Protein AF-A0A1C7GMS5-F1 (afdb_monomer)

Radius of gyration: 23.75 Å; Cα contacts (8 Å, |Δi|>4): 64; chains: 1; bounding box: 51×30×54 Å

pLDDT: mean 88.13, std 6.46, range [67.44, 95.44]

Foldseek 3Di:
DAADPLVPDDQVVQLVLLVVLLVCVVVVDQLVVNCVVRSHHSVVSVVSNVQCVVPNSVSSGDDDDDDDVPPPDPDDPVRVVVVVCCVVPHDVVVVVRDD

Nearest PDB structures (foldseek):
  8rkv-assembly1_R  TM=5.486E-01  e=3.198E-01  Scytonema hofmannii
  8ea4-assembly1_W  TM=5.906E-01  e=6.621E-01  Scytonema hofmannii
  7svw-assembly1_B  TM=5.305E-01  e=8.966E-01  [Scytonema hofmanni] UTEX 2349
  2w29-assembly1_B  TM=4.673E-01  e=5.874E+00  Mycobacterium tuberculosis H37Rv

Solvent-accessible surface area (backbone atoms only — not comparable to full-atom values): 6035 Å² total; per-residue (Å²): 134,82,65,65,62,68,86,78,48,54,61,70,56,43,26,51,51,46,49,50,51,46,51,43,48,75,71,68,51,50,50,66,58,45,20,73,75,65,31,38,54,40,69,60,48,50,50,53,44,54,42,29,76,74,54,42,74,65,54,39,53,61,77,83,82,75,80,59,90,89,55,96,60,92,63,53,75,65,57,50,49,53,52,52,51,44,65,74,74,51,60,57,63,84,74,74,42,79,134

Structure (mmCIF, N/CA/C/O backbone):
data_AF-A0A1C7GMS5-F1
#
_entry.id   AF-A0A1C7GMS5-F1
#
loop_
_atom_site.group_PDB
_atom_site.id
_atom_site.type_symbol
_atom_site.label_atom_id
_atom_site.label_alt_id
_atom_site.label_comp_id
_atom_site.label_asym_id
_atom_site.label_entity_id
_atom_site.label_seq_id
_atom_site.pdbx_PDB_ins_code
_atom_site.Cartn_x
_atom_site.Cartn_y
_atom_site.Cartn_z
_atom_site.occupancy
_atom_site.B_iso_or_equiv
_atom_site.auth_seq_id
_atom_site.auth_comp_id
_atom_site.auth_asym_id
_atom_site.auth_atom_id
_atom_site.pdbx_PDB_model_num
ATOM 1 N N . MET A 1 1 ? -14.749 -16.135 14.748 1.00 67.44 1 MET A N 1
ATOM 2 C CA . MET A 1 1 ? -15.033 -15.261 13.593 1.00 67.44 1 MET A CA 1
ATOM 3 C C . MET A 1 1 ? -13.860 -15.361 12.637 1.00 67.44 1 MET A C 1
ATOM 5 O O . MET A 1 1 ? -12.726 -15.338 13.105 1.00 67.44 1 MET A O 1
ATOM 9 N N . GLU A 1 2 ? -14.109 -15.545 11.346 1.00 79.50 2 GLU A N 1
ATOM 10 C CA . GLU A 1 2 ? -13.037 -15.540 10.350 1.00 79.50 2 GLU A CA 1
ATOM 11 C C . GLU A 1 2 ? -12.684 -14.090 10.001 1.00 79.50 2 GLU A C 1
ATOM 13 O O . GLU A 1 2 ? -13.565 -13.277 9.728 1.00 79.50 2 GLU A O 1
ATOM 18 N N . TYR A 1 3 ? -11.399 -13.748 10.086 1.00 88.31 3 TYR A N 1
ATOM 19 C CA . TYR A 1 3 ? -10.921 -12.389 9.848 1.00 88.31 3 TYR A CA 1
ATOM 20 C C . TYR A 1 3 ? -10.432 -12.229 8.420 1.00 88.31 3 TYR A C 1
ATOM 22 O O . TYR A 1 3 ? -9.700 -13.077 7.911 1.00 88.31 3 TYR A O 1
ATOM 30 N N . ILE A 1 4 ? -10.739 -11.084 7.816 1.00 87.75 4 ILE A N 1
ATOM 31 C CA . ILE A 1 4 ? -10.236 -10.767 6.483 1.00 87.75 4 ILE A CA 1
ATOM 32 C C . ILE A 1 4 ? -8.732 -10.483 6.567 1.00 87.75 4 ILE A C 1
ATOM 34 O O . ILE A 1 4 ? -8.298 -9.515 7.203 1.00 87.75 4 ILE A O 1
ATOM 38 N N . ASP A 1 5 ? -7.920 -11.292 5.884 1.00 86.25 5 ASP A N 1
ATOM 39 C CA . ASP A 1 5 ? -6.503 -10.983 5.695 1.00 86.25 5 ASP A CA 1
ATOM 40 C C . ASP A 1 5 ? -6.342 -9.931 4.591 1.00 86.25 5 ASP A C 1
ATOM 42 O O . ASP A 1 5 ? -6.283 -10.235 3.398 1.00 86.25 5 ASP A O 1
ATOM 46 N N . LEU A 1 6 ? -6.224 -8.670 5.009 1.00 84.75 6 LEU A N 1
ATOM 47 C CA . LEU A 1 6 ? -6.054 -7.519 4.118 1.00 84.75 6 LEU A CA 1
ATOM 48 C C . LEU A 1 6 ? -4.840 -7.621 3.178 1.00 84.75 6 LEU A C 1
ATOM 50 O O . LEU A 1 6 ? -4.774 -6.874 2.205 1.00 84.75 6 LEU A O 1
ATOM 54 N N . ARG A 1 7 ? -3.866 -8.497 3.463 1.00 81.25 7 ARG A N 1
ATOM 55 C CA . ARG A 1 7 ? -2.668 -8.694 2.626 1.00 81.25 7 ARG A CA 1
ATOM 56 C C . ARG A 1 7 ? -2.951 -9.513 1.370 1.00 81.25 7 ARG A C 1
ATOM 58 O O . ARG A 1 7 ? -2.180 -9.431 0.423 1.00 81.25 7 ARG A O 1
ATOM 65 N N . LYS A 1 8 ? -4.026 -10.304 1.375 1.00 86.25 8 LYS A N 1
ATOM 66 C CA . LYS A 1 8 ? -4.421 -11.165 0.250 1.00 86.25 8 LYS A CA 1
ATOM 67 C C . LYS A 1 8 ? -5.389 -10.479 -0.717 1.00 86.25 8 LYS A C 1
ATOM 69 O O . LYS A 1 8 ? -5.683 -11.029 -1.772 1.00 86.25 8 LYS A O 1
ATOM 74 N N . LEU A 1 9 ? -5.892 -9.301 -0.354 1.00 85.25 9 LEU A N 1
ATOM 75 C CA . LEU A 1 9 ? -6.868 -8.563 -1.147 1.00 85.25 9 LEU A CA 1
ATOM 76 C C . LEU A 1 9 ? -6.224 -7.852 -2.332 1.00 85.25 9 LEU A C 1
ATOM 78 O O . LEU A 1 9 ? -5.086 -7.380 -2.257 1.00 85.25 9 LEU A O 1
ATOM 82 N N . LYS A 1 10 ? -6.998 -7.686 -3.406 1.00 86.38 10 LYS A N 1
ATOM 83 C CA . LYS A 1 10 ? -6.594 -6.832 -4.523 1.00 86.38 10 LYS A CA 1
ATOM 84 C C . LYS A 1 10 ? -6.553 -5.371 -4.070 1.00 86.38 10 LYS A C 1
ATOM 86 O O . LYS A 1 10 ? -7.251 -4.947 -3.149 1.00 86.38 10 LYS A O 1
ATOM 91 N N . SER A 1 11 ? -5.755 -4.567 -4.766 1.00 82.62 11 SER A N 1
ATOM 92 C CA . SER A 1 11 ? -5.551 -3.142 -4.469 1.00 82.62 11 SER A CA 1
ATOM 93 C C . SER A 1 11 ? -6.868 -2.352 -4.355 1.00 82.62 11 SER A C 1
ATOM 95 O O . SER A 1 11 ? -7.037 -1.562 -3.423 1.00 82.62 11 SER A O 1
ATOM 97 N N . GLY A 1 12 ? -7.824 -2.603 -5.256 1.00 85.25 12 GLY A N 1
ATOM 98 C CA . GLY A 1 12 ? -9.151 -1.977 -5.237 1.00 85.25 12 GLY A CA 1
ATOM 99 C C . GLY A 1 12 ? -10.001 -2.370 -4.023 1.00 85.25 12 GLY A C 1
ATOM 100 O O . GLY A 1 12 ? -10.579 -1.5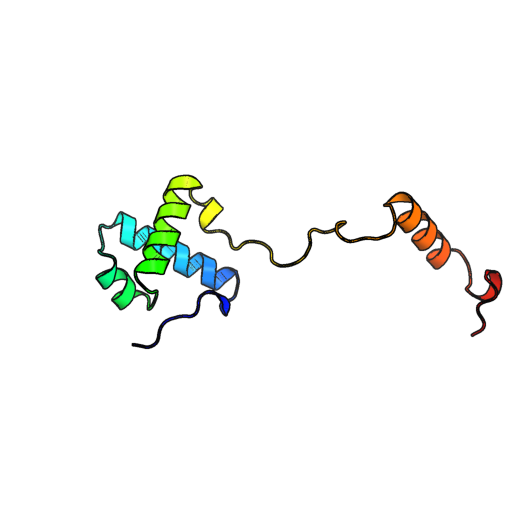00 -3.37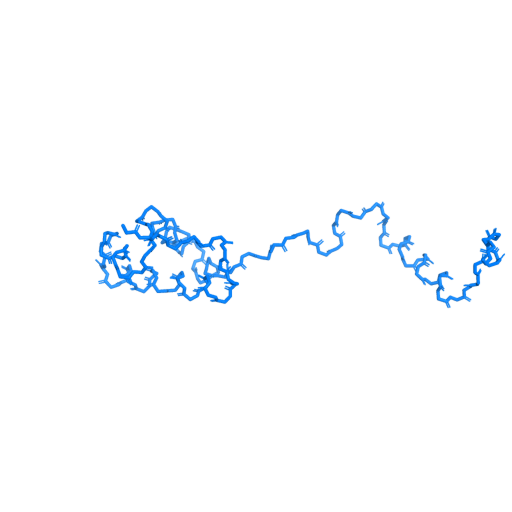2 1.00 85.25 12 GLY A O 1
ATOM 101 N N . GLU A 1 13 ? -10.017 -3.655 -3.671 1.00 89.06 13 GLU A N 1
ATOM 102 C CA . GLU A 1 13 ? -10.764 -4.190 -2.522 1.00 89.06 13 GLU A CA 1
ATOM 103 C C . GLU A 1 13 ? -10.200 -3.643 -1.205 1.00 89.06 13 GLU A C 1
ATOM 105 O O . GLU A 1 13 ? -10.939 -3.159 -0.346 1.00 89.06 13 GLU A O 1
ATOM 110 N N . LEU A 1 14 ? -8.870 -3.613 -1.074 1.00 90.25 14 LEU A N 1
ATOM 111 C CA . LEU A 1 14 ? -8.193 -3.060 0.097 1.00 90.25 14 LEU A CA 1
ATOM 112 C C . LEU A 1 14 ? -8.538 -1.579 0.311 1.00 90.25 14 LEU A C 1
ATOM 114 O O . LEU A 1 14 ? -8.782 -1.150 1.442 1.00 90.25 14 LEU A O 1
ATOM 118 N N . LYS A 1 15 ? -8.589 -0.794 -0.771 1.00 91.81 15 LYS A N 1
ATOM 119 C CA . LYS A 1 15 ? -8.986 0.619 -0.732 1.00 91.81 15 LYS A CA 1
ATOM 120 C C . LYS A 1 15 ? -10.432 0.791 -0.269 1.00 91.81 15 LYS A C 1
ATOM 122 O O . LYS A 1 15 ? -10.712 1.672 0.547 1.00 91.81 15 LYS A O 1
ATOM 127 N N . GLN A 1 16 ? -11.346 -0.043 -0.763 1.00 92.75 16 GLN A N 1
ATOM 128 C CA . GLN A 1 16 ? -12.752 -0.014 -0.357 1.00 92.75 16 GLN A CA 1
ATOM 129 C C . GLN A 1 16 ? -12.922 -0.346 1.127 1.00 92.75 16 GLN A C 1
ATOM 131 O O . GLN A 1 16 ? -13.578 0.416 1.839 1.00 92.75 16 GLN A O 1
ATOM 136 N N . ILE A 1 17 ? -12.261 -1.395 1.627 1.00 92.75 17 ILE A N 1
ATOM 137 C CA . ILE A 1 17 ? -12.321 -1.750 3.052 1.00 92.75 17 ILE A CA 1
ATOM 138 C C . ILE A 1 17 ? -11.760 -0.623 3.925 1.00 92.75 17 ILE A C 1
ATOM 140 O O . ILE A 1 17 ? -12.388 -0.230 4.909 1.00 92.75 17 ILE A O 1
ATOM 144 N N . ARG A 1 18 ? -10.615 -0.030 3.556 1.00 93.31 18 ARG A N 1
ATOM 145 C CA . ARG A 1 18 ? -10.053 1.114 4.298 1.00 93.31 18 ARG A CA 1
ATOM 146 C C . ARG A 1 18 ? -11.022 2.298 4.344 1.00 93.31 18 ARG A C 1
ATOM 148 O O . ARG A 1 18 ? -11.201 2.893 5.406 1.00 93.31 18 ARG A O 1
ATOM 155 N N . ARG A 1 19 ? -11.689 2.614 3.226 1.00 94.81 19 ARG A N 1
ATOM 156 C CA . ARG A 1 19 ? -12.741 3.646 3.171 1.00 94.81 19 ARG A CA 1
ATOM 157 C C . ARG A 1 19 ? -13.916 3.314 4.088 1.00 94.81 19 ARG A C 1
ATOM 159 O O . ARG A 1 19 ? -14.391 4.199 4.797 1.00 94.81 19 ARG A O 1
ATOM 166 N N . GLN A 1 20 ? -14.364 2.060 4.106 1.00 94.56 20 GLN A N 1
ATOM 167 C CA . GLN A 1 20 ? -15.462 1.614 4.963 1.00 94.56 20 GLN A CA 1
ATOM 168 C C . GLN A 1 20 ? -15.113 1.765 6.448 1.00 94.56 20 GLN A C 1
ATOM 170 O O . GLN A 1 20 ? -15.901 2.340 7.197 1.00 94.56 20 GLN A O 1
ATOM 175 N N . VAL A 1 21 ? -13.911 1.348 6.857 1.00 94.94 21 VAL A N 1
ATOM 176 C CA . VAL A 1 21 ? -13.406 1.519 8.230 1.00 94.94 21 VAL A CA 1
ATOM 177 C C . VAL A 1 21 ? -13.371 2.996 8.630 1.00 94.94 21 VAL A C 1
ATOM 179 O O . VAL A 1 21 ? -13.861 3.357 9.700 1.00 94.94 21 VAL A O 1
ATOM 182 N N . VAL A 1 22 ? -12.843 3.871 7.766 1.00 95.44 22 VAL A N 1
ATOM 183 C CA . VAL A 1 22 ? -12.798 5.321 8.028 1.00 95.44 22 VAL A CA 1
ATOM 184 C C . VAL A 1 22 ? -14.200 5.912 8.142 1.00 95.44 22 VAL A C 1
ATOM 186 O O . VAL A 1 22 ? -14.450 6.702 9.052 1.00 95.44 22 VAL A O 1
ATOM 189 N N . ARG A 1 23 ? -15.132 5.519 7.267 1.00 95.44 23 ARG A N 1
ATOM 190 C CA . ARG A 1 23 ? -16.527 5.972 7.331 1.00 95.44 23 ARG A CA 1
ATOM 191 C C . ARG A 1 23 ? -17.172 5.576 8.657 1.00 95.44 23 ARG A C 1
ATOM 193 O O . ARG A 1 23 ? -17.748 6.429 9.322 1.00 95.44 23 ARG A O 1
ATOM 200 N N . LEU A 1 24 ? -17.021 4.319 9.071 1.00 95.44 24 LEU A N 1
ATOM 201 C CA . LEU A 1 24 ? -17.567 3.832 10.340 1.00 95.44 24 LEU A CA 1
ATOM 202 C C . LEU A 1 24 ? -16.947 4.556 11.544 1.00 95.44 24 LEU A C 1
ATOM 204 O O . LEU A 1 24 ? -17.666 4.924 12.470 1.00 95.44 24 LEU A O 1
ATOM 208 N N . LYS A 1 25 ? -15.640 4.846 11.509 1.00 94.44 25 LYS A N 1
ATOM 209 C CA . LYS A 1 25 ? -14.989 5.662 12.545 1.00 94.44 25 LYS A CA 1
ATOM 210 C C . LYS A 1 25 ? -15.513 7.092 12.602 1.00 94.44 25 LYS A C 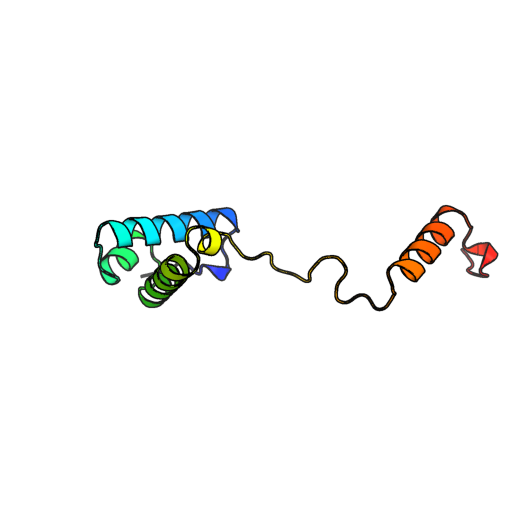1
ATOM 212 O O . LYS A 1 25 ? -15.747 7.590 13.698 1.00 94.44 25 LYS A O 1
ATOM 217 N N . LYS A 1 26 ? -15.746 7.736 11.454 1.00 94.31 26 LYS A N 1
ATOM 218 C CA . LYS A 1 26 ? -16.372 9.069 11.397 1.00 94.31 26 LYS A CA 1
ATOM 219 C C . LYS A 1 26 ? -17.801 9.067 11.945 1.00 94.31 26 LYS A C 1
ATOM 221 O O . LYS A 1 26 ? -18.211 10.054 12.537 1.00 94.31 26 LYS A O 1
ATOM 226 N N . MET A 1 27 ? -18.527 7.958 11.799 1.00 94.50 27 MET A N 1
ATOM 227 C CA . MET A 1 27 ? -19.857 7.757 12.392 1.00 94.50 27 MET A CA 1
ATOM 228 C C . MET A 1 27 ? -19.820 7.443 13.901 1.00 94.50 27 MET A C 1
ATOM 230 O O . MET A 1 27 ? -20.861 7.169 14.486 1.00 94.50 27 MET A O 1
ATOM 234 N N . GLY A 1 28 ? -18.642 7.438 14.535 1.00 93.19 28 GLY A N 1
ATOM 235 C CA . GLY A 1 28 ? -18.499 7.192 15.971 1.00 93.19 28 GLY A CA 1
ATOM 236 C C . GLY A 1 28 ? -18.527 5.718 16.381 1.00 93.19 28 GLY A C 1
ATOM 237 O O . GLY A 1 28 ? -18.565 5.427 17.573 1.00 93.19 28 GLY A O 1
ATOM 238 N N . LYS A 1 29 ? -18.471 4.773 15.430 1.00 94.19 29 LYS A N 1
ATOM 239 C CA . LYS A 1 29 ? -18.488 3.338 15.747 1.00 94.19 29 LYS A CA 1
ATOM 240 C C . LYS A 1 29 ? -17.231 2.905 16.507 1.00 94.19 29 LYS A C 1
ATOM 242 O O . LYS A 1 29 ? -16.089 3.281 16.191 1.00 94.19 29 LYS A O 1
ATOM 247 N N . THR A 1 30 ? -17.441 2.067 17.514 1.00 93.12 30 THR A N 1
ATOM 248 C CA . THR A 1 30 ? -16.376 1.465 18.312 1.00 93.12 30 THR A CA 1
ATOM 249 C C . THR A 1 30 ? -15.563 0.474 17.477 1.00 93.12 30 THR A C 1
ATOM 251 O O . THR A 1 30 ? -15.970 0.027 16.407 1.00 93.12 30 THR A O 1
ATOM 254 N N . GLY A 1 31 ? -14.360 0.136 17.948 1.00 89.81 31 GLY A N 1
ATOM 255 C CA . GLY A 1 31 ? -13.513 -0.843 17.260 1.00 89.81 31 GLY A CA 1
ATOM 256 C C . GLY A 1 31 ? -14.164 -2.223 17.132 1.00 89.81 31 GLY A C 1
ATOM 257 O O . GLY A 1 31 ? -14.044 -2.838 16.080 1.00 89.81 31 GLY A O 1
ATOM 258 N N . LYS A 1 32 ? -14.897 -2.653 18.167 1.00 90.88 32 LYS A N 1
ATOM 259 C CA . LYS A 1 32 ? -15.622 -3.930 18.187 1.00 90.88 32 LYS A CA 1
ATOM 260 C C . LYS A 1 32 ? -16.770 -3.960 17.179 1.00 90.88 32 LYS A C 1
ATOM 262 O O . LYS A 1 32 ? -16.866 -4.909 16.418 1.00 90.88 32 LYS A O 1
ATOM 267 N N . GLU A 1 33 ? -17.573 -2.897 17.104 1.00 91.50 33 GLU A N 1
ATOM 268 C CA . GLU A 1 33 ? -18.645 -2.806 16.098 1.00 91.50 33 GLU A CA 1
ATOM 269 C C . GLU A 1 33 ? -18.085 -2.823 14.670 1.00 91.50 33 GLU A C 1
ATOM 271 O O . GLU A 1 33 ? -18.661 -3.431 13.776 1.00 91.50 33 GLU A O 1
ATOM 276 N N . ILE A 1 34 ? -16.949 -2.160 14.431 1.00 92.25 34 ILE A N 1
ATOM 277 C CA . ILE A 1 34 ? -16.301 -2.176 13.112 1.00 92.25 34 ILE A CA 1
ATOM 278 C C . ILE A 1 34 ? -15.808 -3.582 12.773 1.00 92.25 34 ILE A C 1
ATOM 280 O O . ILE A 1 34 ? -15.957 -4.016 11.631 1.00 92.25 34 ILE A O 1
ATOM 284 N N . GLU A 1 35 ? -15.229 -4.282 13.744 1.00 93.12 35 GLU A N 1
ATOM 285 C CA . GLU A 1 35 ? -14.776 -5.661 13.581 1.00 93.12 35 GLU A CA 1
ATOM 286 C C . GLU A 1 35 ? -15.932 -6.595 13.227 1.00 93.12 35 GLU A C 1
ATOM 288 O O . GLU A 1 35 ? -15.818 -7.361 12.274 1.00 93.12 35 GLU A O 1
ATOM 293 N N . GLU A 1 36 ? -17.071 -6.449 13.899 1.00 90.56 36 GLU A N 1
ATOM 294 C CA . GLU A 1 36 ? -18.275 -7.228 13.621 1.00 90.56 36 GLU A CA 1
ATOM 295 C C . GLU A 1 36 ? -18.871 -6.923 12.235 1.00 90.56 36 GLU A C 1
ATOM 297 O O . GLU A 1 36 ? -19.251 -7.831 11.501 1.00 90.56 36 GLU A O 1
ATOM 302 N N . LEU A 1 37 ? -18.888 -5.647 11.833 1.00 90.56 37 LEU A N 1
ATOM 303 C CA . LEU A 1 37 ? -19.470 -5.204 10.560 1.00 90.56 37 LEU A CA 1
ATOM 304 C C . LEU A 1 37 ? -18.590 -5.471 9.333 1.00 90.56 37 LEU A C 1
ATOM 306 O O . LEU A 1 37 ? -19.102 -5.542 8.217 1.00 90.56 37 LEU A O 1
ATOM 310 N N . THR A 1 38 ? -17.268 -5.516 9.503 1.00 89.06 38 THR A N 1
ATOM 311 C CA . THR A 1 38 ? -16.317 -5.561 8.375 1.00 89.06 38 THR A CA 1
ATOM 312 C C . THR A 1 38 ? -15.414 -6.787 8.377 1.00 89.06 38 THR A C 1
ATOM 314 O O . THR A 1 38 ? -14.702 -6.998 7.401 1.00 89.06 38 THR A O 1
ATOM 317 N N . GLY A 1 39 ? -15.375 -7.567 9.461 1.00 90.38 39 GLY A N 1
ATOM 318 C CA . GLY A 1 39 ? -14.422 -8.669 9.626 1.00 90.38 39 GLY A CA 1
ATOM 319 C C . GLY A 1 39 ? -12.962 -8.211 9.758 1.00 90.38 39 GLY A C 1
ATOM 320 O O . GLY A 1 39 ? -12.043 -9.035 9.730 1.00 90.38 39 GLY A O 1
ATOM 321 N N . VAL A 1 40 ? -12.715 -6.900 9.885 1.00 91.88 40 VAL A N 1
ATOM 322 C CA . VAL A 1 40 ? -11.384 -6.324 10.103 1.00 91.88 40 VAL A CA 1
ATOM 323 C C . VAL A 1 40 ? -11.123 -6.225 11.597 1.00 91.88 40 VAL A C 1
ATOM 325 O O . VAL A 1 40 ? -11.815 -5.496 12.300 1.00 91.88 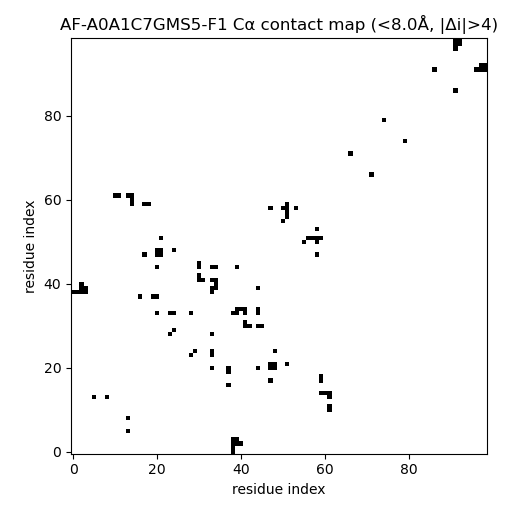40 VAL A O 1
ATOM 328 N N . ARG A 1 41 ? -10.063 -6.883 12.074 1.00 92.75 41 ARG A N 1
ATOM 329 C CA . ARG A 1 41 ? -9.636 -6.809 13.481 1.00 92.75 41 ARG A CA 1
ATOM 330 C C . ARG A 1 41 ? -9.560 -5.365 13.984 1.00 92.75 41 ARG A C 1
ATOM 332 O O . ARG A 1 41 ? -8.990 -4.502 13.309 1.00 92.75 41 ARG A O 1
ATOM 339 N N . GLN A 1 42 ? -10.027 -5.122 15.207 1.00 92.69 42 GLN A N 1
ATOM 340 C CA . GLN A 1 42 ? -10.014 -3.809 15.855 1.00 92.69 42 GLN A CA 1
ATOM 341 C C . GLN A 1 42 ? -8.637 -3.128 15.812 1.00 92.69 42 GLN A C 1
ATOM 343 O O . GLN A 1 42 ? -8.554 -1.912 15.594 1.00 92.69 42 GLN A O 1
ATOM 348 N N . SER A 1 43 ? -7.556 -3.883 16.039 1.00 92.06 43 SER A N 1
ATOM 349 C CA . SER A 1 43 ? -6.185 -3.358 15.991 1.00 92.06 43 SER A CA 1
ATOM 350 C C . SER A 1 43 ? -5.884 -2.758 14.619 1.00 92.06 43 SER A C 1
ATOM 352 O O . SER A 1 43 ? -5.480 -1.600 14.507 1.00 92.06 43 SER A O 1
ATOM 354 N N . ARG A 1 44 ? -6.221 -3.496 13.560 1.00 92.19 44 ARG A N 1
ATOM 355 C CA . ARG A 1 44 ? -6.018 -3.071 12.178 1.00 92.19 44 ARG A CA 1
ATOM 356 C C . ARG A 1 44 ? -6.920 -1.904 11.786 1.00 92.19 44 ARG A C 1
ATOM 358 O O . ARG A 1 44 ? -6.471 -0.992 11.095 1.00 92.19 44 ARG A O 1
ATOM 365 N N . ALA A 1 45 ? -8.165 -1.888 12.256 1.00 93.31 45 ALA A N 1
ATOM 366 C CA . ALA A 1 45 ? -9.064 -0.753 12.061 1.00 93.31 45 ALA A CA 1
ATOM 367 C C . ALA A 1 45 ? -8.515 0.531 12.715 1.00 93.31 45 ALA A C 1
ATOM 369 O O . ALA A 1 45 ? -8.591 1.614 12.130 1.00 93.31 45 ALA A O 1
ATOM 370 N N . SER A 1 46 ? -7.910 0.410 13.900 1.00 93.38 46 SER A N 1
ATOM 371 C CA . SER A 1 46 ? -7.261 1.525 14.604 1.00 93.38 46 SER A CA 1
ATOM 372 C C . SER A 1 46 ? -6.025 2.042 13.863 1.00 93.38 46 SER A C 1
ATOM 374 O O . SER A 1 46 ? -5.844 3.252 13.749 1.00 93.38 46 SER A O 1
ATOM 376 N N . GLU A 1 47 ? -5.207 1.153 13.297 1.00 93.69 47 GLU A N 1
ATOM 377 C CA . GLU A 1 47 ? -4.065 1.537 12.454 1.00 93.69 47 GLU A CA 1
ATOM 378 C C . GLU A 1 47 ? -4.505 2.307 11.203 1.00 93.69 47 GLU A C 1
ATOM 380 O O . GLU A 1 47 ? -3.939 3.357 10.896 1.00 93.69 47 GLU A O 1
ATOM 385 N N . ILE A 1 48 ? -5.541 1.820 10.505 1.00 93.12 48 ILE A N 1
ATOM 386 C CA . ILE A 1 48 ? -6.113 2.493 9.327 1.00 93.12 48 ILE A CA 1
ATOM 387 C C . ILE A 1 48 ? -6.598 3.896 9.705 1.00 93.12 48 ILE A C 1
ATOM 389 O O . ILE A 1 48 ? -6.322 4.858 8.990 1.00 93.12 48 ILE A O 1
ATOM 393 N N . TRP A 1 49 ? -7.281 4.028 10.844 1.00 95.00 49 TRP A N 1
ATOM 394 C CA . TRP A 1 49 ? -7.760 5.317 11.337 1.00 95.00 49 TRP A CA 1
ATOM 395 C C . TRP A 1 49 ? -6.620 6.289 11.653 1.00 95.00 49 TRP A C 1
ATOM 397 O O . TRP A 1 49 ? -6.672 7.454 11.265 1.00 95.00 49 TRP A O 1
ATOM 407 N N . THR A 1 50 ? -5.570 5.823 12.327 1.00 95.12 50 THR A N 1
ATOM 408 C CA . THR A 1 50 ? -4.400 6.652 12.641 1.00 95.12 50 THR A CA 1
ATOM 409 C C . THR A 1 50 ? -3.664 7.089 11.375 1.00 95.12 50 THR A C 1
ATOM 411 O O . THR A 1 50 ? -3.317 8.263 11.255 1.00 95.12 50 THR A O 1
ATOM 414 N N . ALA A 1 51 ? -3.490 6.192 10.400 1.00 93.25 51 ALA A N 1
ATOM 415 C CA . ALA A 1 51 ? -2.905 6.535 9.105 1.00 93.25 51 ALA A CA 1
ATOM 416 C C . ALA A 1 51 ? -3.754 7.576 8.355 1.00 93.25 51 ALA A C 1
ATOM 418 O O . ALA A 1 51 ? -3.213 8.553 7.840 1.00 93.25 51 ALA A O 1
ATOM 419 N N . TYR A 1 52 ? -5.083 7.420 8.364 1.00 94.69 52 TYR A N 1
ATOM 420 C CA . TYR A 1 52 ? -6.008 8.391 7.776 1.00 94.69 52 TYR A CA 1
ATOM 421 C C . TYR A 1 52 ? -5.917 9.766 8.446 1.00 94.69 52 TYR A C 1
ATOM 423 O O . TYR A 1 52 ? -5.874 10.778 7.756 1.00 94.69 52 TYR A O 1
ATOM 431 N N . LYS A 1 53 ? -5.823 9.831 9.779 1.00 94.50 53 LY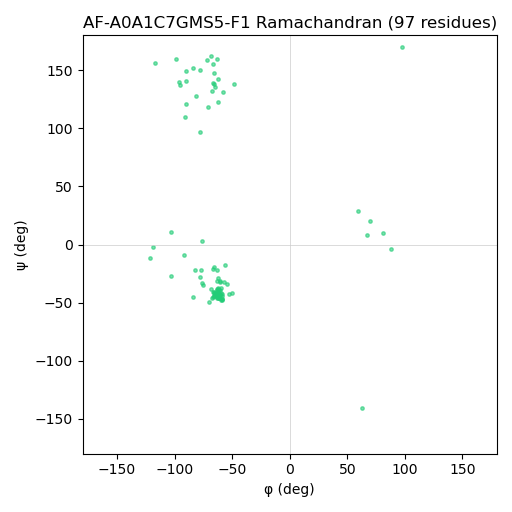S A N 1
ATOM 432 C CA . LYS A 1 53 ? -5.642 11.110 10.487 1.00 94.50 53 LYS A CA 1
ATOM 433 C C . LYS A 1 53 ? -4.336 11.822 10.116 1.00 94.50 53 LYS A C 1
ATOM 435 O O . LYS A 1 53 ? -4.290 13.043 10.181 1.00 94.50 53 LYS A O 1
ATOM 440 N N . ARG A 1 54 ? -3.289 11.076 9.746 1.00 93.69 54 ARG A N 1
ATOM 441 C CA . ARG A 1 54 ? -1.975 11.631 9.385 1.00 93.69 54 ARG A CA 1
ATOM 442 C C . ARG A 1 54 ? -1.897 12.088 7.928 1.00 93.69 54 ARG A C 1
ATOM 444 O O . ARG A 1 54 ? -1.342 13.142 7.654 1.00 93.69 54 ARG A O 1
ATOM 451 N N . GLU A 1 55 ? -2.398 11.280 6.997 1.00 92.00 55 GLU A N 1
ATOM 452 C CA . GLU A 1 55 ? -2.162 11.461 5.551 1.00 92.00 55 GLU A CA 1
ATOM 453 C C . GLU A 1 55 ? -3.454 11.701 4.747 1.00 92.00 55 GLU A C 1
ATOM 455 O O . GLU A 1 55 ? -3.407 11.892 3.529 1.00 92.00 55 GLU A O 1
ATOM 460 N N . GLY A 1 56 ? -4.616 11.686 5.404 1.00 92.56 56 GLY A N 1
ATOM 461 C CA . GLY A 1 56 ? -5.921 11.831 4.766 1.00 92.56 56 GLY A CA 1
ATOM 462 C C . GLY A 1 56 ? -6.218 10.695 3.789 1.00 92.56 56 GLY A C 1
ATOM 463 O O . GLY A 1 56 ? -5.879 9.531 4.024 1.00 92.56 56 GLY A O 1
ATOM 464 N N . ASP A 1 57 ? -6.838 11.030 2.658 1.00 89.81 57 ASP A N 1
ATOM 465 C CA . ASP A 1 57 ? -7.221 10.047 1.638 1.00 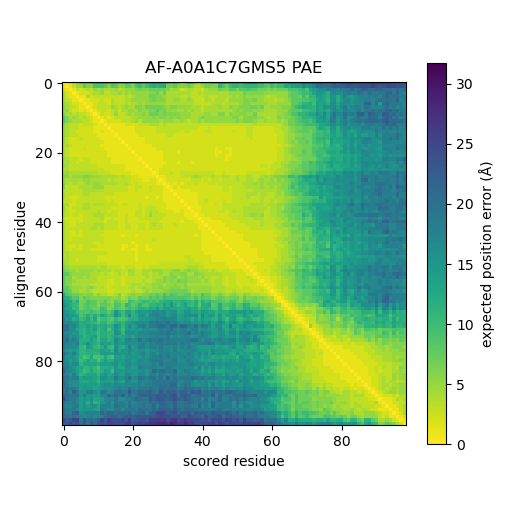89.81 57 ASP A CA 1
ATOM 466 C C . ASP A 1 57 ? -6.025 9.324 1.002 1.00 89.81 57 ASP A C 1
ATOM 468 O O . ASP A 1 57 ? -6.176 8.192 0.540 1.00 89.81 57 ASP A O 1
ATOM 472 N N . LYS A 1 58 ? -4.816 9.906 1.057 1.00 88.62 58 LYS A N 1
ATOM 473 C CA . LYS A 1 58 ? -3.592 9.250 0.566 1.00 88.62 58 LYS A CA 1
ATOM 474 C C . LYS A 1 58 ? -3.302 7.940 1.308 1.00 88.62 58 LYS A C 1
ATOM 476 O O . LYS A 1 58 ? -2.825 6.995 0.687 1.00 88.62 58 LYS A O 1
ATOM 481 N N . ALA A 1 59 ? -3.667 7.833 2.591 1.00 87.56 59 ALA A N 1
ATOM 482 C CA . ALA A 1 59 ? -3.512 6.597 3.369 1.00 87.56 59 ALA A CA 1
ATOM 483 C C . ALA A 1 59 ? -4.414 5.447 2.879 1.00 87.56 59 ALA A C 1
ATOM 485 O O . ALA A 1 59 ? -4.168 4.270 3.170 1.00 87.56 59 ALA A O 1
ATOM 486 N N . LEU A 1 60 ? -5.493 5.773 2.164 1.00 87.94 60 LEU A N 1
ATOM 487 C CA . LEU A 1 60 ? -6.446 4.789 1.657 1.00 87.94 60 LEU A CA 1
ATOM 488 C C . LEU A 1 60 ? -5.952 4.153 0.364 1.00 87.94 60 LEU A C 1
ATOM 490 O O . LEU A 1 60 ? -6.364 3.035 0.050 1.00 87.94 60 LEU A O 1
ATOM 494 N N . GLU A 1 61 ? -5.042 4.822 -0.345 1.00 87.12 61 GLU A N 1
ATOM 495 C CA . GLU A 1 61 ? -4.424 4.249 -1.526 1.00 87.12 61 GLU A CA 1
ATOM 496 C C . GLU A 1 61 ? -3.524 3.062 -1.137 1.00 87.12 61 GLU A C 1
ATOM 498 O O . GLU A 1 61 ? -2.724 3.127 -0.191 1.00 87.12 61 GLU A O 1
ATOM 503 N N . PRO A 1 62 ? -3.652 1.929 -1.839 1.00 81.88 62 PRO A N 1
ATOM 504 C CA . PRO A 1 62 ? -2.731 0.821 -1.681 1.00 81.88 62 PRO A CA 1
ATOM 505 C C . PRO A 1 62 ? 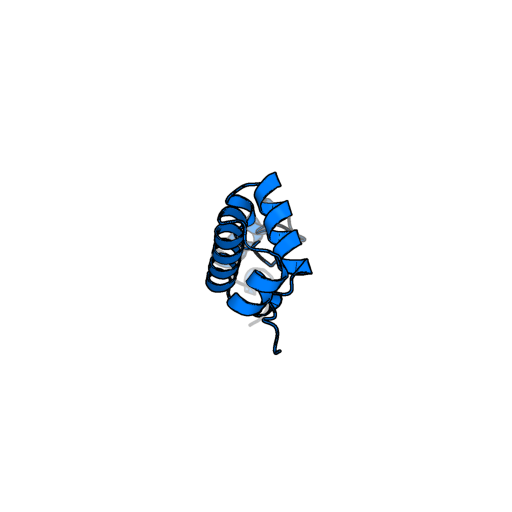-1.342 1.265 -2.152 1.00 81.88 62 PRO A C 1
ATOM 507 O O . PRO A 1 62 ? -1.193 1.898 -3.199 1.00 81.88 62 PRO A O 1
ATOM 510 N N . LYS A 1 63 ? -0.305 0.924 -1.380 1.00 78.38 63 LYS A N 1
ATOM 511 C CA . LYS A 1 63 ? 1.073 1.169 -1.813 1.00 78.38 63 LYS A CA 1
ATOM 512 C C . LYS A 1 63 ? 1.364 0.285 -3.023 1.00 78.38 63 LYS A C 1
ATOM 514 O O . LYS A 1 63 ? 0.967 -0.879 -3.047 1.00 78.38 63 LYS A O 1
ATOM 519 N N . LYS A 1 64 ? 2.067 0.831 -4.019 1.00 74.00 64 LYS A N 1
ATOM 520 C CA . LYS A 1 64 ? 2.608 0.010 -5.105 1.00 74.00 64 LYS A CA 1
ATOM 521 C C . LYS A 1 64 ? 3.606 -0.972 -4.494 1.00 74.00 64 LYS A C 1
ATOM 523 O O . LYS A 1 64 ? 4.529 -0.556 -3.800 1.00 74.00 64 LYS A O 1
ATOM 528 N N . HIS A 1 65 ? 3.365 -2.257 -4.714 1.00 68.75 65 HIS A N 1
ATOM 529 C CA . HIS A 1 65 ? 4.302 -3.314 -4.362 1.00 68.75 65 HIS A CA 1
ATOM 530 C C . HIS A 1 65 ? 5.342 -3.469 -5.478 1.00 68.75 65 HIS A C 1
ATOM 532 O O . HIS A 1 65 ? 5.043 -3.198 -6.641 1.00 68.75 65 HIS A O 1
ATOM 538 N N . GLY A 1 66 ? 6.542 -3.920 -5.113 1.00 74.50 66 GLY A N 1
ATOM 539 C CA . GLY A 1 66 ? 7.670 -4.089 -6.030 1.00 74.50 66 GLY A CA 1
ATOM 540 C C . GLY A 1 66 ? 8.654 -2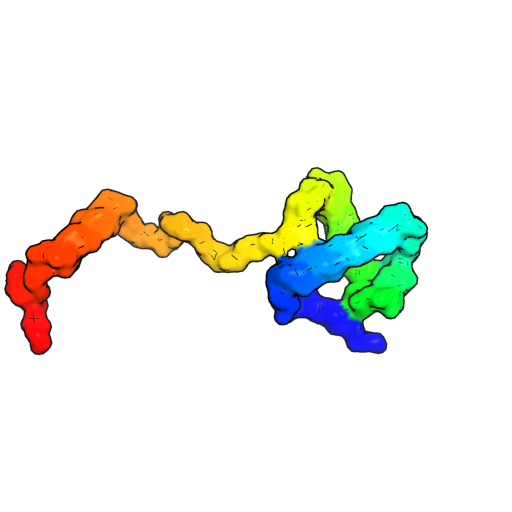.921 -6.007 1.00 74.50 66 GLY A C 1
ATOM 541 O O . GLY A 1 66 ? 8.406 -1.879 -5.396 1.00 74.50 66 GLY A O 1
ATOM 542 N N . PHE A 1 67 ? 9.796 -3.128 -6.661 1.00 74.38 67 PHE A N 1
ATOM 543 C CA . PHE A 1 67 ? 10.816 -2.098 -6.809 1.00 74.38 67 PHE A CA 1
ATOM 544 C C . PHE A 1 67 ? 10.298 -0.939 -7.660 1.00 74.38 67 PHE A C 1
ATOM 546 O O . PHE A 1 67 ? 9.467 -1.109 -8.559 1.00 74.38 67 PHE A O 1
ATOM 553 N N . GLN A 1 68 ? 10.775 0.264 -7.353 1.00 77.62 68 GLN A N 1
ATOM 554 C CA . GLN A 1 68 ? 10.502 1.416 -8.197 1.00 77.62 68 GLN A CA 1
ATOM 555 C C . GLN A 1 68 ? 11.117 1.172 -9.581 1.00 77.62 68 GLN A C 1
ATOM 557 O O . GLN A 1 68 ? 12.185 0.580 -9.713 1.00 77.62 68 GLN A O 1
ATOM 562 N N . LYS A 1 69 ? 10.429 1.605 -10.643 1.00 75.25 69 LYS A N 1
ATOM 563 C CA . LYS A 1 69 ? 10.995 1.510 -11.994 1.00 75.25 69 LYS A CA 1
ATOM 564 C C . LYS A 1 69 ? 12.315 2.281 -12.030 1.00 75.25 69 LYS A C 1
ATOM 566 O O . LYS A 1 69 ? 12.347 3.424 -11.585 1.00 75.25 69 LYS A O 1
ATOM 571 N N . GLY A 1 70 ? 13.365 1.661 -12.561 1.00 73.31 70 GLY A N 1
ATOM 572 C CA . GLY A 1 70 ? 14.693 2.272 -12.619 1.00 73.31 70 GLY A CA 1
ATOM 573 C C . GLY A 1 70 ? 15.561 2.041 -11.379 1.00 73.31 70 GLY A C 1
ATOM 574 O O . GLY A 1 70 ? 16.715 2.447 -11.393 1.00 73.31 70 GLY A O 1
ATOM 575 N N . THR A 1 71 ? 15.052 1.397 -10.321 1.00 75.00 71 THR A N 1
ATOM 576 C CA . THR A 1 71 ? 15.868 1.026 -9.154 1.00 75.00 71 THR A CA 1
ATOM 577 C C . THR A 1 71 ? 16.303 -0.437 -9.218 1.00 75.00 71 THR A C 1
ATOM 579 O O . THR A 1 71 ? 15.712 -1.237 -9.940 1.00 75.00 71 THR A O 1
ATOM 582 N N . HIS A 1 72 ? 17.359 -0.783 -8.471 1.00 80.06 72 HIS A N 1
ATOM 583 C CA . HIS A 1 72 ? 17.985 -2.117 -8.485 1.00 80.06 72 HIS A CA 1
ATOM 584 C C . HIS A 1 72 ? 18.511 -2.558 -9.861 1.00 80.06 72 HIS A C 1
ATOM 586 O O . HIS A 1 72 ? 18.573 -3.750 -10.154 1.00 80.06 72 HIS A O 1
ATOM 592 N N . LEU A 1 73 ? 18.901 -1.598 -10.701 1.00 84.69 73 LEU A N 1
ATOM 593 C CA . LEU A 1 73 ? 19.593 -1.856 -11.959 1.00 84.69 73 LEU A CA 1
ATOM 594 C C . LEU A 1 73 ? 21.100 -1.732 -11.721 1.00 84.69 73 LEU A C 1
ATOM 596 O O . LEU A 1 73 ? 21.536 -0.832 -11.008 1.00 84.69 73 LEU A O 1
ATOM 600 N N . LEU A 1 74 ? 21.878 -2.656 -12.289 1.00 87.19 74 LEU A N 1
ATOM 601 C CA . LEU A 1 74 ? 23.345 -2.605 -12.240 1.00 87.19 74 LEU A CA 1
ATOM 602 C C . LEU A 1 74 ? 23.907 -1.568 -13.211 1.00 87.19 74 LEU A C 1
ATOM 604 O O . LEU A 1 74 ? 24.923 -0.949 -12.928 1.00 87.19 74 LEU A O 1
ATOM 608 N N . LEU A 1 75 ? 23.225 -1.397 -14.340 1.00 88.19 75 LEU A N 1
ATOM 609 C CA . LEU A 1 75 ? 23.626 -0.490 -15.400 1.00 88.19 75 LEU A CA 1
ATOM 610 C C . LEU A 1 75 ? 23.017 0.890 -15.180 1.00 88.19 75 LEU A C 1
ATOM 612 O O . LEU A 1 75 ? 21.839 1.011 -14.820 1.00 88.19 75 LEU A O 1
ATOM 616 N N . THR A 1 76 ? 23.800 1.919 -15.466 1.00 88.88 76 THR A N 1
ATOM 617 C CA . THR A 1 76 ? 23.339 3.302 -15.561 1.00 88.88 76 THR A CA 1
ATOM 618 C C . THR A 1 76 ? 22.320 3.466 -16.699 1.00 88.88 76 THR A C 1
ATOM 620 O O . THR A 1 76 ? 22.247 2.635 -17.610 1.00 88.88 76 THR A O 1
ATOM 623 N N . PRO A 1 77 ? 21.495 4.530 -16.679 1.00 87.81 77 PRO A N 1
ATOM 624 C CA . PRO A 1 77 ? 20.554 4.798 -17.767 1.00 87.81 77 PRO A CA 1
ATOM 625 C C . PRO A 1 77 ? 21.225 4.938 -19.142 1.00 87.81 77 PRO A C 1
ATOM 627 O O . PRO A 1 77 ? 20.627 4.558 -20.145 1.00 87.81 77 PRO A O 1
ATOM 630 N N . GLU A 1 78 ? 22.453 5.458 -19.178 1.00 89.06 78 GLU A N 1
ATOM 631 C CA . GLU A 1 78 ? 23.245 5.647 -20.398 1.00 89.06 78 GLU A CA 1
ATOM 632 C C . GLU A 1 78 ? 23.705 4.300 -20.970 1.00 89.06 78 GLU A C 1
ATOM 634 O O . GLU A 1 78 ? 23.419 4.003 -22.128 1.00 89.06 78 GLU A O 1
ATOM 639 N N . GLU A 1 79 ? 24.284 3.427 -20.138 1.00 90.88 79 GLU A N 1
ATOM 640 C CA . GLU A 1 79 ? 24.681 2.067 -20.545 1.00 90.88 79 GLU A CA 1
ATOM 641 C C . GLU A 1 79 ? 23.477 1.242 -21.025 1.00 90.88 79 GLU A C 1
ATOM 643 O O . GLU A 1 79 ? 23.558 0.500 -22.003 1.00 90.88 79 GLU A O 1
ATOM 648 N N . GLN A 1 80 ? 22.320 1.379 -20.369 1.00 91.31 80 GLN A N 1
ATOM 649 C CA . GLN A 1 80 ? 21.093 0.715 -20.819 1.00 91.31 80 GLN A CA 1
ATOM 650 C C . GLN A 1 80 ? 20.640 1.207 -22.194 1.00 91.31 80 GLN A C 1
ATOM 652 O O . GLN A 1 80 ? 20.135 0.409 -22.986 1.00 91.31 80 GLN A O 1
ATOM 657 N N . ALA A 1 81 ? 20.778 2.507 -22.465 1.00 91.31 81 ALA A N 1
ATOM 658 C CA . ALA A 1 81 ? 20.412 3.088 -23.748 1.00 91.31 81 ALA A CA 1
ATOM 659 C C . ALA A 1 81 ? 21.339 2.584 -24.860 1.00 91.31 81 ALA A C 1
ATOM 661 O O . ALA A 1 81 ? 20.839 2.125 -25.886 1.00 91.31 81 ALA A O 1
ATOM 662 N N . GLU A 1 82 ? 22.650 2.571 -24.616 1.00 91.94 82 GLU A N 1
ATOM 663 C CA . GLU A 1 82 ? 23.653 2.074 -25.563 1.00 91.94 82 GLU A CA 1
ATOM 664 C C . GLU A 1 82 ? 23.448 0.588 -25.886 1.00 91.94 82 GLU A C 1
ATOM 666 O O . GLU A 1 82 ? 23.418 0.194 -27.056 1.00 91.94 82 GLU A O 1
ATOM 671 N N . ILE A 1 83 ? 23.227 -0.252 -24.868 1.00 90.12 83 ILE A N 1
ATOM 672 C CA . ILE A 1 83 ? 22.945 -1.679 -25.076 1.00 90.12 83 ILE A CA 1
ATOM 673 C C . ILE A 1 83 ? 21.645 -1.856 -25.862 1.00 90.12 83 ILE A C 1
ATOM 675 O O . ILE A 1 83 ? 21.576 -2.684 -26.770 1.00 90.12 83 ILE A O 1
ATOM 679 N N . ARG A 1 84 ? 20.604 -1.075 -25.550 1.00 90.50 84 ARG A N 1
ATOM 680 C CA . ARG A 1 84 ? 19.321 -1.163 -26.255 1.00 90.50 84 ARG A CA 1
ATOM 681 C C . ARG A 1 84 ? 19.448 -0.762 -27.723 1.00 90.50 84 ARG A C 1
ATOM 683 O O . ARG A 1 84 ? 18.879 -1.442 -28.571 1.00 90.50 84 ARG A O 1
ATOM 690 N N . GLU A 1 85 ? 20.184 0.304 -28.020 1.00 92.88 85 GLU A N 1
ATOM 691 C CA . GLU A 1 85 ? 20.484 0.723 -29.390 1.00 92.88 85 GLU A CA 1
ATOM 692 C C . GLU A 1 85 ? 21.291 -0.350 -30.123 1.00 92.88 85 GLU A C 1
ATOM 694 O O . GLU A 1 85 ? 20.945 -0.738 -31.237 1.00 92.88 85 GLU A O 1
ATOM 699 N N . THR A 1 86 ? 22.301 -0.909 -29.465 1.00 90.62 86 THR A N 1
ATOM 700 C CA . THR A 1 86 ? 23.135 -1.975 -30.021 1.00 90.62 86 THR A CA 1
ATOM 701 C C . THR A 1 86 ? 22.312 -3.206 -30.392 1.00 90.62 86 THR A C 1
ATOM 703 O O . THR A 1 86 ? 22.429 -3.693 -31.512 1.00 90.62 86 THR A O 1
ATOM 706 N N . ILE A 1 87 ? 21.426 -3.665 -29.503 1.00 89.12 87 ILE A N 1
ATOM 707 C CA . ILE A 1 87 ? 20.544 -4.818 -29.753 1.00 89.12 87 ILE A CA 1
ATOM 708 C C . ILE A 1 87 ? 19.596 -4.565 -30.934 1.00 89.12 87 ILE A C 1
ATOM 710 O O . ILE A 1 87 ? 19.286 -5.489 -31.680 1.00 89.12 87 ILE A O 1
ATOM 714 N N . VAL A 1 88 ? 19.099 -3.335 -31.094 1.00 91.50 88 VAL A N 1
ATOM 715 C CA . VAL A 1 88 ? 18.166 -2.989 -32.181 1.00 91.50 88 VAL A CA 1
ATOM 716 C C . VAL A 1 88 ? 18.883 -2.865 -33.525 1.00 91.50 88 VAL A C 1
ATOM 718 O O . VAL A 1 88 ? 18.304 -3.194 -34.559 1.00 91.50 88 VAL A O 1
ATOM 721 N N . THR A 1 89 ? 20.118 -2.369 -33.519 1.00 90.38 89 THR A N 1
ATOM 722 C CA . THR A 1 89 ? 20.783 -1.894 -34.740 1.00 90.38 89 THR A CA 1
ATOM 723 C C . THR A 1 89 ? 21.812 -2.881 -35.280 1.00 90.38 89 THR A C 1
ATOM 725 O O . THR A 1 89 ? 22.073 -2.885 -36.481 1.00 90.38 89 THR A O 1
ATOM 728 N N . ARG A 1 90 ? 22.404 -3.714 -34.419 1.00 88.75 90 ARG A N 1
ATOM 729 C CA . ARG A 1 90 ? 23.512 -4.611 -34.770 1.00 88.75 90 ARG A CA 1
ATOM 730 C C . ARG A 1 90 ? 23.132 -6.073 -34.607 1.00 88.75 90 ARG A C 1
ATOM 732 O O . ARG A 1 90 ? 22.233 -6.416 -33.839 1.00 88.75 90 ARG A O 1
ATOM 739 N N . ARG A 1 91 ? 23.831 -6.947 -35.329 1.00 85.94 91 ARG A N 1
ATOM 740 C CA . ARG A 1 91 ? 23.599 -8.394 -3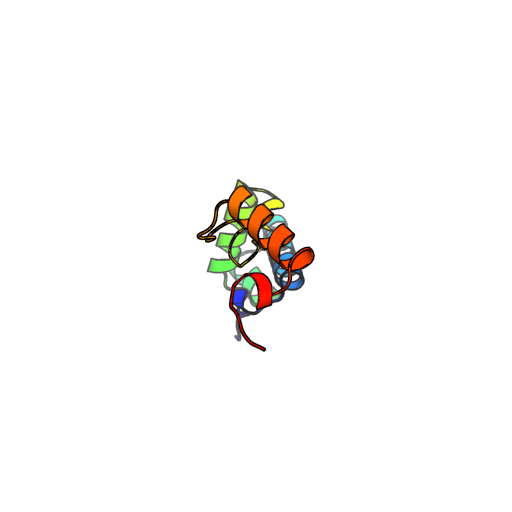5.257 1.00 85.94 91 ARG A CA 1
ATOM 741 C C . ARG A 1 91 ? 24.472 -9.063 -34.192 1.00 85.94 91 ARG A C 1
ATOM 743 O O . ARG A 1 91 ? 25.602 -8.623 -33.983 1.00 85.94 91 ARG A O 1
ATOM 750 N N . PRO A 1 92 ? 24.008 -10.153 -33.552 1.00 84.38 92 PRO A N 1
ATOM 751 C CA . PRO A 1 92 ? 24.816 -10.920 -32.599 1.00 84.38 92 PRO A CA 1
ATOM 752 C C . PRO A 1 92 ? 26.156 -11.398 -33.180 1.00 84.38 92 PRO A C 1
ATOM 754 O O . PRO A 1 92 ? 27.164 -11.400 -32.471 1.00 84.38 92 PRO A O 1
ATOM 757 N N . GLU A 1 93 ? 26.191 -11.721 -34.479 1.00 87.19 93 GLU A N 1
ATOM 758 C CA . GLU A 1 93 ? 27.413 -12.167 -35.163 1.00 87.19 93 GLU A CA 1
ATOM 759 C C . GLU A 1 93 ? 28.539 -11.117 -35.127 1.00 87.19 93 GLU A C 1
ATOM 761 O O . GLU A 1 93 ? 29.712 -11.474 -35.028 1.00 87.19 93 GLU A O 1
ATOM 766 N N . GLU A 1 94 ? 28.197 -9.822 -35.146 1.00 84.81 94 GLU A N 1
ATOM 767 C CA . GLU A 1 94 ? 29.163 -8.711 -35.072 1.00 84.81 94 GLU A CA 1
ATOM 768 C C . GLU A 1 94 ? 29.890 -8.657 -33.720 1.00 84.81 94 GLU A C 1
ATOM 770 O O . GLU A 1 94 ? 30.967 -8.074 -33.610 1.00 84.81 94 GLU A O 1
ATOM 775 N N . PHE A 1 95 ? 29.322 -9.300 -32.699 1.00 84.38 95 PHE A N 1
ATOM 776 C CA . PHE A 1 95 ? 29.896 -9.429 -31.362 1.00 84.38 95 PHE A CA 1
ATOM 777 C C . PHE A 1 95 ? 30.496 -10.816 -31.108 1.00 84.38 95 PHE A C 1
ATOM 779 O O . PHE A 1 95 ? 30.835 -11.143 -29.972 1.00 84.38 95 PHE A O 1
ATOM 786 N N . GLY A 1 96 ? 30.625 -11.644 -32.151 1.00 84.31 96 GLY A N 1
ATOM 787 C CA . GLY A 1 96 ? 31.150 -13.002 -32.032 1.00 84.31 96 GLY A CA 1
ATOM 788 C C . GLY A 1 96 ? 30.213 -13.956 -31.290 1.00 84.31 96 GLY A C 1
ATOM 789 O O . GLY A 1 96 ? 30.675 -14.978 -30.786 1.00 84.31 96 GLY A O 1
ATOM 790 N N . ILE A 1 97 ? 28.917 -13.632 -31.205 1.00 85.25 97 ILE A N 1
ATOM 791 C CA . ILE A 1 97 ? 27.901 -14.504 -30.616 1.00 85.25 97 ILE A CA 1
ATOM 792 C C . ILE A 1 97 ? 27.328 -15.373 -31.746 1.00 85.25 97 ILE A C 1
ATOM 794 O O . ILE A 1 97 ? 26.657 -14.838 -32.632 1.00 85.25 97 ILE A O 1
ATOM 798 N N . PRO A 1 98 ? 27.612 -16.688 -31.764 1.00 79.44 98 PRO A N 1
ATOM 799 C CA . PRO A 1 98 ? 27.078 -17.588 -32.780 1.00 79.44 98 PRO A CA 1
ATOM 800 C C . PRO A 1 98 ? 25.572 -17.833 -32.579 1.00 79.44 98 PRO A C 1
ATOM 802 O O . PRO A 1 98 ? 25.049 -17.633 -31.481 1.00 79.44 98 PRO A O 1
ATOM 805 N N . HIS A 1 99 ? 24.897 -18.264 -33.650 1.00 70.81 99 HIS A N 1
ATOM 806 C CA . HIS A 1 99 ? 23.481 -18.658 -33.645 1.00 70.81 99 HIS A CA 1
ATOM 807 C C . HIS A 1 99 ? 23.196 -19.900 -32.795 1.00 70.81 99 HIS A C 1
ATOM 809 O O . HIS A 1 99 ? 24.034 -20.832 -32.806 1.00 70.81 99 HIS A O 1
#

Sequence (99 aa):
MEYIDLRKLKSGELKQIRRQVVRLKKMGKTGKEIEELTGVRQSRASEIWTAYKREGDKALEPKKHGFQKGTHLLLTPEEQAEIRETIVTRRPEEFGIPH

Mean predicted aligned error: 8.88 Å

Secondary structure (DSSP, 8-state):
-PPP-TTSS-HHHHHHHHHHHHHHHHTT--HHHHHHHH---HHHHHHHHHHHHHHGGGGGSPPPPSPPTT-S-SS-HHHHHHHHHHHHHS-GGGGT---